Protein AF-A0A2A5C2U0-F1 (afdb_monomer_lite)

Secondary structure (DSSP, 8-state):
-HHHHHHHHHHHHHHHHHHHHHHHHHHHHHHHHSEEEETTEEEE--------S-------

Sequence (60 aa):
MKLLFWVLLAFLIGWLGGWRHAHITVADECERLGKFFVGDTVFECTKIKKVTPSKEKSID

Structure (mmCIF, N/CA/C/O backbone):
data_AF-A0A2A5C2U0-F1
#
_entry.id   AF-A0A2A5C2U0-F1
#
loop_
_atom_site.group_PDB
_atom_site.id
_atom_site.type_symbol
_atom_site.label_atom_id
_atom_site.label_alt_id
_atom_site.label_comp_id
_atom_site.label_asym_id
_atom_site.label_entity_id
_atom_site.label_seq_id
_atom_site.pdbx_PDB_ins_code
_atom_site.Cartn_x
_atom_site.Cartn_y
_atom_site.Cartn_z
_atom_site.occupancy
_atom_site.B_iso_or_equiv
_atom_site.auth_seq_id
_atom_site.auth_comp_id
_atom_site.auth_asym_id
_atom_site.auth_atom_id
_atom_site.pdbx_PDB_model_num
ATOM 1 N N . MET A 1 1 ? 28.160 -14.942 -13.272 1.00 71.00 1 MET A N 1
ATOM 2 C CA . MET A 1 1 ? 28.061 -13.816 -12.311 1.00 71.00 1 MET A CA 1
ATOM 3 C C . MET A 1 1 ? 27.079 -12.717 -12.738 1.00 71.00 1 MET A C 1
ATOM 5 O O . MET A 1 1 ? 26.242 -12.348 -11.931 1.00 71.00 1 MET A O 1
ATOM 9 N N . LYS A 1 2 ? 27.129 -12.206 -13.982 1.00 87.56 2 LYS A N 1
ATOM 10 C CA . LYS A 1 2 ? 26.269 -11.089 -14.444 1.00 87.56 2 LYS A CA 1
ATOM 11 C C . LYS A 1 2 ? 24.758 -11.370 -14.371 1.00 87.56 2 LYS A C 1
ATOM 13 O O . LYS A 1 2 ? 24.023 -10.522 -13.890 1.00 87.56 2 LYS A O 1
ATOM 18 N N . LEU A 1 3 ? 24.303 -12.558 -14.781 1.00 93.50 3 LEU A N 1
ATOM 19 C CA . LEU A 1 3 ? 22.882 -12.933 -14.690 1.00 93.50 3 LEU A CA 1
ATOM 20 C C . LEU A 1 3 ? 22.385 -12.963 -13.235 1.00 93.50 3 LEU A C 1
ATOM 22 O O . LEU A 1 3 ? 21.330 -12.421 -12.936 1.00 93.50 3 LEU A O 1
ATOM 26 N N . LEU A 1 4 ? 23.184 -13.529 -12.326 1.00 94.88 4 LEU A N 1
A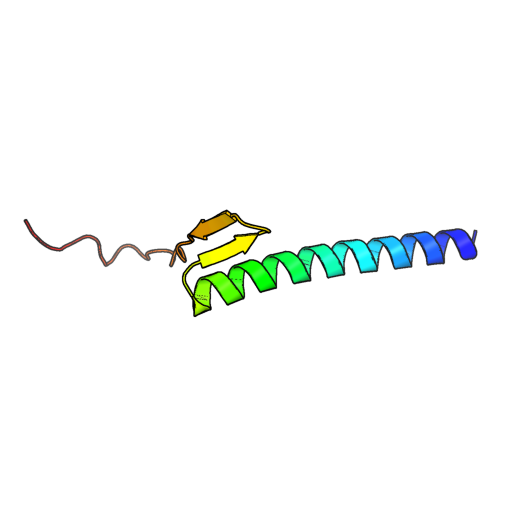TOM 27 C CA . LEU A 1 4 ? 22.859 -13.575 -10.899 1.00 94.88 4 LEU A CA 1
ATOM 28 C C . LEU A 1 4 ? 22.726 -12.167 -10.305 1.00 94.88 4 LEU A C 1
ATOM 30 O O . LEU A 1 4 ? 21.790 -11.909 -9.560 1.00 94.88 4 LEU A O 1
ATOM 34 N N . PHE A 1 5 ? 23.618 -11.245 -10.680 1.00 96.00 5 PHE A N 1
ATOM 35 C CA . PHE A 1 5 ? 23.532 -9.851 -10.247 1.00 96.00 5 PHE A CA 1
ATOM 36 C C . PHE A 1 5 ? 22.209 -9.194 -10.670 1.00 96.00 5 PHE A C 1
ATOM 38 O O . PHE A 1 5 ? 21.535 -8.597 -9.836 1.00 96.00 5 PHE A O 1
ATOM 45 N N . TRP A 1 6 ? 21.795 -9.350 -11.932 1.00 97.44 6 TRP A N 1
ATOM 46 C CA . TRP A 1 6 ? 20.530 -8.786 -12.417 1.00 97.44 6 TRP A CA 1
ATOM 47 C C . TRP A 1 6 ? 19.302 -9.411 -11.750 1.00 97.44 6 TRP A C 1
ATOM 49 O O . TRP A 1 6 ? 18.360 -8.692 -11.431 1.00 97.44 6 TRP A O 1
ATOM 59 N N . VAL A 1 7 ? 19.326 -10.720 -11.487 1.00 97.69 7 VAL A N 1
ATOM 60 C CA . VAL A 1 7 ? 18.247 -11.409 -10.760 1.00 97.69 7 VAL A CA 1
ATOM 61 C C . VAL A 1 7 ? 18.128 -10.881 -9.330 1.00 97.69 7 VAL A C 1
ATOM 63 O O . VAL A 1 7 ? 17.030 -10.540 -8.894 1.00 97.69 7 VAL A O 1
ATOM 66 N N . LEU A 1 8 ? 19.248 -10.751 -8.614 1.00 97.75 8 LEU A N 1
ATOM 67 C CA . LEU A 1 8 ? 19.257 -10.209 -7.253 1.00 97.75 8 LEU A CA 1
ATOM 68 C C . LEU A 1 8 ? 18.800 -8.747 -7.221 1.00 97.75 8 LEU A C 1
ATOM 70 O O . LEU A 1 8 ? 18.036 -8.362 -6.338 1.00 97.75 8 LEU A O 1
ATOM 74 N N . LEU A 1 9 ? 19.217 -7.945 -8.203 1.00 97.44 9 LEU A N 1
ATOM 75 C CA . LEU A 1 9 ? 18.803 -6.551 -8.316 1.00 97.44 9 LEU A CA 1
ATOM 76 C C . LEU A 1 9 ? 17.295 -6.423 -8.580 1.00 97.44 9 LEU A C 1
ATOM 78 O O . LEU A 1 9 ? 16.622 -5.644 -7.909 1.00 97.44 9 LEU A O 1
ATOM 82 N N . ALA A 1 10 ? 16.752 -7.210 -9.511 1.00 97.69 10 ALA A N 1
ATOM 83 C CA . ALA A 1 10 ? 15.321 -7.218 -9.805 1.00 97.69 10 ALA A CA 1
ATOM 84 C C . ALA A 1 10 ? 14.493 -7.662 -8.589 1.00 97.69 10 ALA A C 1
ATOM 86 O O . ALA A 1 10 ? 13.478 -7.040 -8.277 1.00 97.69 10 ALA A O 1
ATOM 87 N N . PHE A 1 11 ? 14.956 -8.687 -7.865 1.00 98.06 11 PHE A N 1
ATOM 88 C CA . PHE A 1 11 ? 14.310 -9.145 -6.638 1.00 98.06 11 PHE A CA 1
ATOM 89 C C . PHE A 1 11 ? 14.292 -8.056 -5.560 1.00 98.06 11 PHE A C 1
ATOM 91 O O . PHE A 1 11 ? 13.248 -7.799 -4.966 1.00 98.06 11 PHE A O 1
ATOM 98 N N . LEU A 1 12 ? 15.417 -7.363 -5.349 1.00 98.12 12 LEU A N 1
ATOM 99 C CA . LEU A 1 12 ? 15.511 -6.273 -4.377 1.00 98.12 12 LEU A CA 1
ATOM 100 C C . LEU A 1 12 ? 14.537 -5.132 -4.710 1.00 98.12 12 LEU A C 1
ATOM 102 O O . LEU A 1 12 ? 13.834 -4.638 -3.831 1.00 98.12 12 LEU A O 1
ATOM 106 N N . ILE A 1 13 ? 14.469 -4.735 -5.984 1.00 98.00 13 ILE A N 1
ATOM 107 C CA . ILE A 1 13 ? 13.575 -3.665 -6.446 1.00 98.00 13 ILE A CA 1
ATOM 108 C C . ILE A 1 13 ? 12.111 -4.077 -6.284 1.00 98.00 13 ILE A C 1
ATOM 110 O O . ILE A 1 13 ? 11.318 -3.301 -5.753 1.00 98.00 13 ILE A O 1
ATOM 114 N N . GLY A 1 14 ? 11.752 -5.293 -6.703 1.00 97.75 14 GLY A N 1
ATOM 115 C CA . GLY A 1 14 ? 10.396 -5.816 -6.545 1.00 97.75 14 GLY A CA 1
ATOM 116 C C . GLY A 1 14 ? 9.983 -5.894 -5.077 1.00 97.75 14 GLY A C 1
ATOM 117 O O . GLY A 1 14 ? 8.872 -5.497 -4.728 1.00 97.75 14 GLY A O 1
ATOM 118 N N . TRP A 1 15 ? 10.901 -6.320 -4.205 1.00 97.75 15 TRP A N 1
ATOM 119 C CA . TRP A 1 15 ? 10.632 -6.417 -2.778 1.00 97.75 15 TRP A CA 1
ATOM 120 C C . TRP A 1 15 ? 10.386 -5.047 -2.136 1.00 97.75 15 TRP A C 1
ATOM 122 O O . TRP A 1 15 ? 9.349 -4.828 -1.509 1.00 97.75 15 TRP A O 1
ATOM 132 N N . LEU A 1 16 ? 11.293 -4.092 -2.354 1.00 97.75 16 LEU A N 1
ATOM 133 C CA . LEU A 1 16 ? 11.163 -2.738 -1.808 1.00 97.75 16 LEU A CA 1
ATOM 134 C C . LEU A 1 16 ? 9.960 -1.991 -2.400 1.00 97.75 16 LEU A C 1
ATOM 136 O O . LEU A 1 16 ? 9.251 -1.283 -1.681 1.00 97.75 16 LEU A O 1
ATOM 140 N N . GLY A 1 17 ? 9.711 -2.163 -3.700 1.00 97.44 17 GLY A N 1
ATOM 141 C CA . GLY A 1 17 ? 8.577 -1.563 -4.395 1.00 97.44 17 GLY A CA 1
ATOM 142 C C . GLY A 1 17 ? 7.241 -2.085 -3.874 1.00 97.44 17 GLY A C 1
ATOM 143 O O . GLY A 1 17 ? 6.370 -1.288 -3.524 1.00 97.44 17 GLY A O 1
ATOM 144 N N . GLY A 1 18 ? 7.103 -3.408 -3.752 1.00 96.94 18 GLY A N 1
ATOM 145 C CA . GLY A 1 18 ? 5.901 -4.049 -3.219 1.00 96.94 18 GLY A CA 1
ATOM 146 C C . GLY A 1 18 ? 5.631 -3.661 -1.766 1.00 96.94 18 GLY A C 1
ATOM 147 O O . GLY A 1 18 ? 4.516 -3.257 -1.437 1.00 96.94 18 GLY A O 1
ATOM 148 N N . TRP A 1 19 ? 6.664 -3.688 -0.914 1.00 97.31 19 TRP A N 1
ATOM 149 C CA . TRP A 1 19 ? 6.547 -3.274 0.486 1.00 97.31 19 TRP A CA 1
ATOM 150 C C . TRP A 1 19 ? 6.059 -1.827 0.612 1.00 97.31 19 TRP A C 1
ATOM 152 O O . TRP A 1 19 ? 5.119 -1.548 1.360 1.00 97.31 19 TRP A O 1
ATOM 162 N N . ARG A 1 20 ? 6.657 -0.905 -0.153 1.00 97.44 20 ARG A N 1
ATOM 163 C CA . ARG A 1 20 ? 6.289 0.514 -0.112 1.00 97.44 20 ARG A CA 1
ATOM 164 C C . ARG A 1 20 ? 4.873 0.752 -0.626 1.00 97.44 20 ARG A C 1
ATOM 166 O O . ARG A 1 20 ? 4.137 1.517 -0.011 1.00 97.44 20 ARG A O 1
ATOM 173 N N . HIS A 1 21 ? 4.494 0.106 -1.726 1.00 96.81 21 HIS A N 1
ATOM 174 C CA . HIS A 1 21 ? 3.153 0.231 -2.290 1.00 96.81 21 HIS A CA 1
ATOM 175 C C . HIS A 1 21 ? 2.083 -0.224 -1.290 1.00 96.81 21 HIS A C 1
ATOM 177 O O . HIS A 1 21 ? 1.160 0.535 -1.017 1.00 96.81 21 HIS A O 1
ATOM 183 N N . ALA A 1 22 ? 2.266 -1.391 -0.662 1.00 95.06 22 ALA A N 1
ATOM 184 C CA . ALA A 1 22 ? 1.321 -1.919 0.321 1.0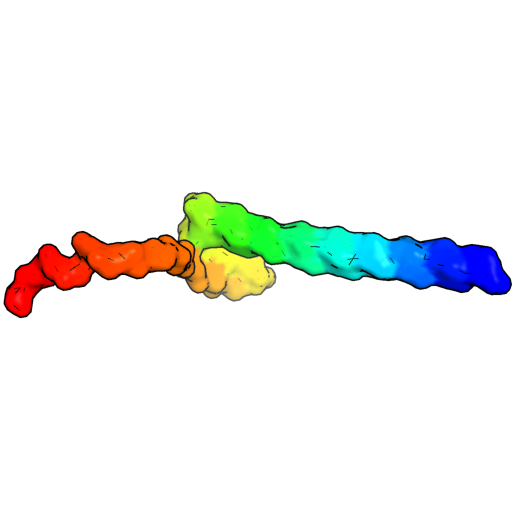0 95.06 22 ALA A CA 1
ATOM 185 C C . ALA A 1 22 ? 1.096 -0.958 1.502 1.00 95.06 22 ALA A C 1
ATOM 187 O O . ALA A 1 22 ? -0.045 -0.697 1.881 1.00 95.06 22 ALA A O 1
ATOM 188 N N . HIS A 1 23 ? 2.168 -0.377 2.051 1.00 93.75 23 HIS A N 1
ATOM 189 C CA . HIS A 1 23 ? 2.053 0.572 3.164 1.00 93.75 23 HIS A CA 1
ATOM 190 C C . HIS A 1 23 ? 1.356 1.873 2.759 1.00 93.75 23 HIS A C 1
ATOM 192 O O . HIS A 1 23 ? 0.573 2.412 3.540 1.00 93.75 23 HIS A O 1
ATOM 198 N N . ILE A 1 24 ? 1.617 2.375 1.548 1.00 95.06 24 ILE A N 1
ATOM 199 C CA . ILE A 1 24 ? 0.946 3.574 1.034 1.00 95.06 24 ILE A CA 1
ATOM 200 C C . ILE A 1 24 ? -0.547 3.308 0.856 1.00 95.06 24 ILE A C 1
ATOM 202 O O . ILE A 1 24 ? -1.343 4.121 1.305 1.00 95.06 24 ILE A O 1
ATOM 206 N N . THR A 1 25 ? -0.934 2.174 0.269 1.00 95.50 25 THR A N 1
ATOM 207 C CA . THR A 1 25 ? -2.347 1.827 0.067 1.00 95.50 25 THR A CA 1
ATOM 208 C C . THR A 1 25 ? -3.109 1.746 1.385 1.00 95.50 25 THR A C 1
ATOM 210 O O . THR A 1 25 ? -4.194 2.309 1.494 1.00 95.50 25 THR A O 1
ATOM 213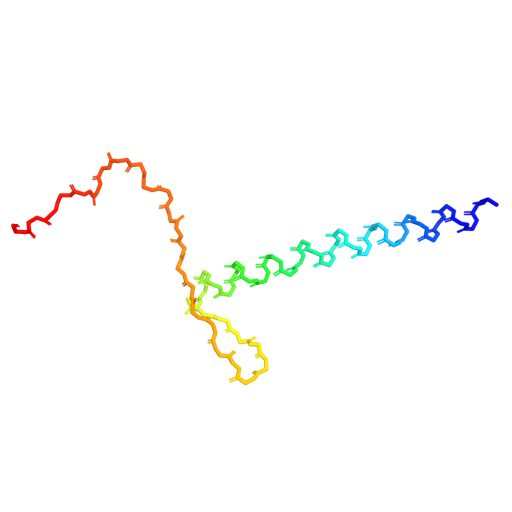 N N . VAL A 1 26 ? -2.538 1.097 2.405 1.00 94.06 26 VAL A N 1
ATOM 214 C CA . VAL A 1 26 ? -3.167 1.030 3.734 1.00 94.06 26 VAL A CA 1
ATOM 215 C C . VAL A 1 26 ? -3.314 2.428 4.338 1.00 94.06 26 VAL A C 1
ATOM 217 O O . VAL A 1 26 ? -4.366 2.743 4.885 1.00 94.06 26 VAL A O 1
ATOM 220 N N . ALA A 1 27 ? -2.290 3.280 4.231 1.00 93.25 27 ALA A N 1
ATOM 221 C CA . ALA A 1 27 ? -2.338 4.638 4.767 1.00 93.25 27 ALA A CA 1
ATOM 222 C C . ALA A 1 27 ? -3.351 5.535 4.036 1.00 93.25 27 ALA A C 1
ATOM 224 O O . ALA A 1 27 ? -4.092 6.260 4.695 1.00 93.25 27 ALA A O 1
ATOM 225 N N . ASP A 1 28 ? -3.395 5.470 2.704 1.00 94.44 28 ASP A N 1
ATOM 226 C CA . ASP A 1 28 ? -4.309 6.250 1.864 1.00 94.44 28 ASP A CA 1
ATOM 227 C C . ASP A 1 28 ? -5.764 5.859 2.127 1.00 94.44 28 ASP A C 1
ATOM 229 O O . ASP A 1 28 ? -6.606 6.713 2.400 1.00 94.44 28 ASP A O 1
ATOM 233 N N . GLU A 1 29 ? -6.049 4.556 2.165 1.00 95.44 29 GLU A N 1
ATOM 234 C CA . GLU A 1 29 ? -7.404 4.085 2.434 1.00 95.44 29 GLU A CA 1
ATOM 235 C C . GLU A 1 29 ? -7.832 4.380 3.875 1.00 95.44 29 GLU A C 1
ATOM 237 O O . GLU A 1 29 ? -8.972 4.775 4.130 1.00 95.44 29 GLU A O 1
ATOM 242 N N . CYS A 1 30 ? -6.891 4.296 4.817 1.00 94.06 30 CYS A N 1
ATOM 243 C CA . CYS A 1 30 ? -7.125 4.729 6.184 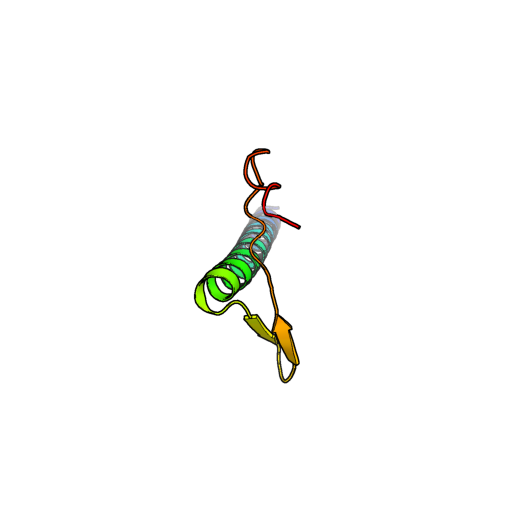1.00 94.06 30 CYS A CA 1
ATOM 244 C C . CYS A 1 30 ? -7.458 6.222 6.281 1.00 94.06 30 CYS A C 1
ATOM 246 O O . CYS A 1 30 ? -8.363 6.615 7.012 1.00 94.06 30 CYS A O 1
ATOM 248 N N . GLU A 1 31 ? -6.742 7.067 5.541 1.00 92.06 31 GLU A N 1
ATOM 249 C CA . GLU A 1 31 ? -6.980 8.508 5.517 1.00 92.06 31 GLU A CA 1
ATOM 250 C C . GLU A 1 31 ? -8.307 8.867 4.841 1.00 92.06 31 GLU A C 1
ATOM 252 O O . GLU A 1 31 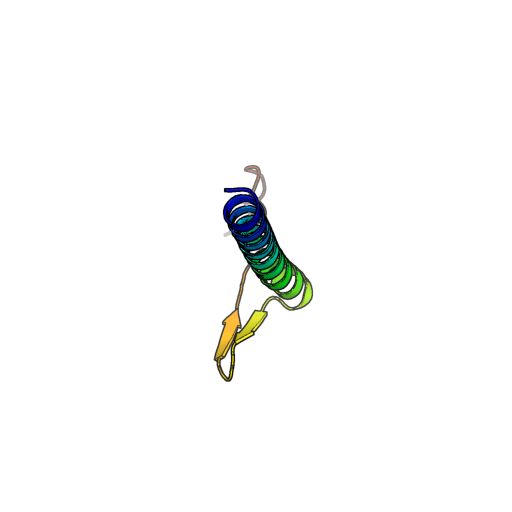? -8.990 9.791 5.282 1.00 92.06 31 GLU A O 1
ATOM 257 N N . ARG A 1 32 ? -8.692 8.117 3.807 1.00 93.12 32 ARG A N 1
ATOM 258 C CA . ARG A 1 32 ? -9.886 8.383 3.007 1.00 93.12 32 ARG A CA 1
ATOM 259 C C . ARG A 1 32 ? -11.174 7.847 3.629 1.00 93.12 32 ARG A C 1
ATOM 261 O O . ARG A 1 32 ? -12.195 8.529 3.573 1.00 93.12 32 ARG A O 1
ATOM 268 N N . LEU A 1 33 ? -11.144 6.636 4.186 1.00 95.19 33 LEU A N 1
ATOM 269 C CA . LEU A 1 33 ? -12.336 5.922 4.661 1.00 95.19 33 LEU A CA 1
ATOM 270 C C . LEU A 1 33 ? -12.319 5.607 6.162 1.00 95.19 33 LEU A C 1
ATOM 272 O O . LEU A 1 33 ? -13.360 5.238 6.704 1.00 95.19 33 LEU A O 1
ATOM 276 N N . GLY A 1 34 ? -11.162 5.687 6.828 1.00 94.44 34 GLY A N 1
ATOM 277 C CA . GLY A 1 34 ? -10.989 5.213 8.209 1.00 94.44 34 GLY A CA 1
ATOM 278 C C . GLY A 1 34 ? -11.006 3.685 8.353 1.00 94.44 34 GLY A C 1
ATOM 279 O O . GLY A 1 34 ? -11.021 3.168 9.469 1.00 94.44 34 GLY A O 1
ATOM 280 N N . LYS A 1 35 ? -11.027 2.948 7.237 1.00 94.00 35 LYS A N 1
ATOM 281 C CA . LYS A 1 35 ? -11.041 1.482 7.195 1.00 94.00 35 LYS A CA 1
ATOM 282 C C . LYS A 1 35 ? -10.581 0.955 5.841 1.00 94.00 35 LYS A C 1
ATOM 284 O O . LYS A 1 35 ? -10.724 1.650 4.843 1.00 94.00 35 LYS A O 1
ATOM 289 N N . PHE A 1 36 ? -10.100 -0.281 5.795 1.00 94.00 36 PHE A N 1
ATOM 290 C CA . PHE A 1 36 ? -9.747 -0.991 4.564 1.00 94.00 36 PHE A CA 1
ATOM 291 C C . PHE A 1 36 ? -10.224 -2.449 4.613 1.00 94.00 36 PHE A C 1
ATOM 293 O O . PHE A 1 36 ? -10.551 -2.979 5.675 1.00 94.00 36 PHE A O 1
ATOM 300 N N . PHE A 1 37 ? -10.287 -3.097 3.451 1.00 93.56 37 PHE A N 1
ATOM 301 C CA . PHE A 1 37 ? -10.866 -4.433 3.286 1.00 93.56 37 PHE A CA 1
ATOM 302 C C . PHE A 1 37 ? -9.780 -5.447 2.908 1.00 93.56 37 PHE A C 1
ATOM 304 O O . PHE A 1 37 ? -8.972 -5.180 2.018 1.00 93.56 37 PHE A O 1
ATOM 311 N N . VAL A 1 38 ? -9.768 -6.616 3.555 1.00 93.94 38 VAL A N 1
ATOM 312 C CA . VAL A 1 38 ? -8.895 -7.748 3.202 1.00 93.94 38 VAL A CA 1
ATOM 313 C C . VAL A 1 38 ? -9.739 -9.016 3.126 1.00 93.94 38 VAL A C 1
ATOM 315 O O . VAL A 1 38 ? -10.129 -9.580 4.150 1.00 93.94 38 VAL A O 1
ATOM 318 N N . GLY A 1 39 ? -10.026 -9.457 1.898 1.00 92.06 39 GLY A N 1
ATOM 319 C CA . GLY A 1 39 ? -11.023 -10.502 1.663 1.00 92.06 39 GLY A CA 1
ATOM 320 C C . GLY A 1 39 ? -12.385 -10.056 2.195 1.00 92.06 39 GLY A C 1
ATOM 321 O O . GLY A 1 39 ? -12.832 -8.954 1.885 1.00 92.06 39 GLY A O 1
ATOM 322 N N . ASP A 1 40 ? -12.985 -10.880 3.050 1.00 95.75 40 ASP A N 1
ATOM 323 C CA . ASP A 1 40 ? -14.278 -10.602 3.689 1.00 95.75 40 ASP A CA 1
ATOM 324 C C . ASP A 1 40 ? -14.145 -9.878 5.044 1.00 95.75 40 ASP A C 1
ATOM 326 O O . ASP A 1 40 ? -15.134 -9.665 5.746 1.00 95.75 40 ASP A O 1
ATOM 330 N N . THR A 1 41 ? -12.924 -9.491 5.430 1.00 96.44 41 THR A N 1
ATOM 331 C CA . THR A 1 41 ? -12.645 -8.849 6.719 1.00 96.44 41 THR A CA 1
ATOM 332 C C . THR A 1 41 ? -12.451 -7.346 6.551 1.00 96.44 41 THR A C 1
ATOM 334 O O . THR A 1 41 ? -11.659 -6.888 5.723 1.00 96.44 41 THR A O 1
ATOM 337 N N . VAL A 1 42 ? -13.143 -6.568 7.384 1.00 96.06 42 VAL A N 1
ATOM 338 C CA . VAL A 1 42 ? -13.000 -5.109 7.466 1.00 96.06 42 VAL A CA 1
ATOM 339 C C . VAL A 1 42 ? -12.060 -4.758 8.614 1.00 96.06 42 VAL A C 1
ATOM 341 O O . VAL A 1 42 ? -12.267 -5.198 9.742 1.00 96.06 42 VAL A O 1
ATOM 344 N N . PHE A 1 43 ? -11.052 -3.942 8.329 1.00 96.44 43 PHE A N 1
ATOM 345 C CA . PHE A 1 43 ? -10.111 -3.421 9.315 1.00 96.44 43 PHE A CA 1
ATOM 346 C C . PHE A 1 43 ? -10.336 -1.927 9.480 1.00 96.44 43 PHE A C 1
ATOM 348 O O . PHE A 1 43 ? -10.220 -1.175 8.515 1.00 96.44 43 PHE A O 1
ATOM 355 N N . GLU A 1 44 ? -10.641 -1.492 10.696 1.00 95.62 44 GLU A N 1
ATOM 356 C CA . GLU A 1 44 ? -10.750 -0.076 11.042 1.00 95.62 44 GLU A CA 1
ATOM 357 C C . GLU A 1 44 ? -9.394 0.461 11.496 1.00 95.62 44 GLU A C 1
ATOM 359 O O . GLU A 1 44 ? -8.577 -0.256 12.080 1.00 95.62 44 GLU A O 1
ATOM 364 N N . CYS A 1 45 ? -9.130 1.730 11.211 1.00 93.50 45 CYS A N 1
ATOM 365 C CA . CYS A 1 45 ? -7.854 2.345 11.529 1.00 93.50 45 CYS A CA 1
ATOM 366 C C . CYS A 1 45 ? -8.027 3.822 11.887 1.00 93.50 45 CYS A C 1
ATOM 368 O O . CYS A 1 45 ? -8.890 4.528 11.369 1.00 93.50 45 CYS A O 1
ATOM 370 N N . THR A 1 46 ? -7.149 4.303 12.765 1.00 90.19 46 THR A N 1
ATOM 371 C CA . THR A 1 46 ? -7.179 5.681 13.255 1.00 90.19 46 THR A CA 1
ATOM 372 C C . THR A 1 46 ? -5.830 6.335 13.012 1.00 90.19 46 THR A C 1
ATOM 374 O O . THR A 1 46 ? -4.801 5.876 13.512 1.00 90.19 46 THR A O 1
ATOM 377 N N . LYS A 1 47 ? -5.820 7.446 12.267 1.00 86.12 47 LYS A N 1
ATOM 378 C CA . LYS A 1 47 ? -4.608 8.245 12.055 1.00 86.12 47 LYS A CA 1
ATOM 379 C C . LYS A 1 47 ? -4.182 8.876 13.377 1.00 86.12 47 LYS A C 1
ATOM 381 O O . LYS A 1 47 ? -4.809 9.818 13.861 1.00 86.12 47 LYS A O 1
ATOM 386 N N . ILE A 1 48 ? -3.075 8.398 13.937 1.00 85.19 48 ILE A N 1
ATOM 387 C CA . ILE A 1 48 ? -2.462 9.016 15.112 1.00 85.19 48 ILE A CA 1
ATOM 388 C C . ILE A 1 48 ? -1.780 10.307 14.651 1.00 85.19 48 ILE A C 1
ATOM 390 O O . ILE A 1 48 ? -0.629 10.312 14.211 1.00 85.19 48 ILE A O 1
ATOM 394 N N . LYS A 1 49 ? -2.492 11.434 14.734 1.00 76.25 49 LYS A N 1
ATOM 395 C CA . LYS A 1 49 ? -1.834 12.742 14.726 1.00 76.25 49 LYS A CA 1
ATOM 396 C C . LYS A 1 49 ? -0.986 12.770 15.992 1.00 76.25 49 LYS A C 1
ATOM 398 O O . LYS A 1 49 ? -1.543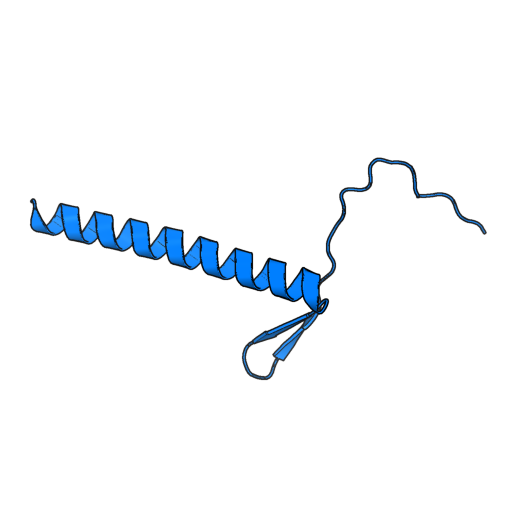 12.649 17.078 1.00 76.25 49 LYS A O 1
ATOM 403 N N . LYS A 1 50 ? 0.343 12.877 15.878 1.00 62.59 50 LYS A N 1
ATOM 404 C CA . LYS A 1 50 ? 1.179 13.132 17.058 1.00 62.59 50 LYS A CA 1
ATOM 405 C C . LYS A 1 50 ? 0.613 14.379 17.731 1.00 62.59 50 LYS A C 1
ATOM 407 O O . LYS A 1 50 ? 0.696 15.467 17.166 1.00 62.59 50 LYS A O 1
ATOM 412 N N . VAL A 1 51 ? -0.022 14.200 18.883 1.00 58.31 51 VAL A N 1
ATOM 413 C CA . VAL A 1 51 ? -0.484 15.302 19.714 1.00 58.31 51 VAL A CA 1
ATOM 414 C C . VAL A 1 51 ? 0.791 15.990 20.185 1.00 58.31 51 VAL A C 1
ATOM 416 O O . VAL A 1 51 ? 1.502 15.473 21.042 1.00 58.31 51 VAL A O 1
ATOM 419 N N . THR A 1 52 ? 1.133 17.140 19.606 1.00 61.62 52 THR A N 1
ATOM 420 C CA . THR A 1 52 ? 1.851 18.134 20.402 1.00 61.62 52 THR A CA 1
ATOM 421 C C . THR A 1 52 ? 0.969 18.400 21.624 1.00 61.62 52 THR A C 1
ATOM 423 O O . THR A 1 52 ? -0.236 18.592 21.442 1.00 61.62 52 THR A O 1
ATOM 426 N N . PRO A 1 53 ? 1.504 18.343 22.856 1.00 57.25 53 PRO A N 1
ATOM 427 C CA . PRO A 1 53 ? 0.711 18.415 24.082 1.00 57.25 53 PRO A CA 1
ATOM 428 C C . PRO A 1 53 ? -0.005 19.768 24.165 1.00 57.25 53 PRO A C 1
ATOM 430 O O . PRO A 1 53 ? 0.550 20.752 24.636 1.00 57.25 53 PRO A O 1
ATOM 433 N N . SER A 1 54 ? -1.222 19.858 23.628 1.00 59.88 54 SER A N 1
ATOM 434 C CA . SER A 1 54 ? -2.036 21.079 23.688 1.00 59.88 54 SER A CA 1
ATOM 435 C C . SER A 1 54 ? -3.548 20.834 23.574 1.00 59.88 54 SER A C 1
ATOM 437 O O . SER A 1 54 ? -4.316 21.798 23.543 1.00 59.88 54 SER A O 1
ATOM 439 N N . LYS A 1 55 ? -4.021 19.585 23.510 1.00 60.72 55 LYS A N 1
ATOM 440 C CA . LYS A 1 55 ? -5.458 19.280 23.365 1.00 60.72 55 LYS A CA 1
ATOM 441 C C . LYS A 1 55 ? -5.933 18.165 24.305 1.00 60.72 55 LYS A C 1
ATOM 443 O O . LYS A 1 55 ? -6.803 17.391 23.945 1.00 60.72 55 LYS A O 1
ATOM 448 N N . GLU A 1 56 ? -5.385 18.131 25.516 1.00 64.50 56 GLU A N 1
ATOM 449 C CA . GLU A 1 56 ? -5.921 17.389 26.667 1.00 64.50 56 GLU A CA 1
ATOM 450 C C . GLU A 1 56 ? -6.421 18.420 27.694 1.00 64.50 56 GLU A C 1
ATOM 452 O O . GLU A 1 56 ? -5.798 18.643 28.728 1.00 64.50 56 GLU A O 1
ATOM 457 N N . LYS A 1 57 ? -7.476 19.172 27.349 1.00 66.44 57 LYS A N 1
ATOM 458 C CA . LYS A 1 57 ? -8.294 19.886 28.342 1.00 66.44 57 LYS A CA 1
ATOM 459 C C . LYS A 1 57 ? -9.663 20.260 27.769 1.00 66.44 57 LYS A C 1
ATOM 461 O O . LYS A 1 57 ? -9.845 21.338 27.211 1.00 66.44 57 LYS A O 1
ATOM 466 N N . SER A 1 58 ? -10.617 19.363 27.954 1.00 65.94 58 SER A N 1
ATOM 467 C CA . SER A 1 58 ? -12.049 19.644 28.102 1.00 65.94 58 SER A CA 1
ATOM 468 C C . SER A 1 58 ? -12.531 18.607 29.122 1.00 65.94 58 SER A C 1
ATOM 470 O O . SER A 1 58 ? -12.386 17.423 28.841 1.00 65.94 58 SER A O 1
ATOM 472 N N . ILE A 1 59 ? -12.722 19.005 30.389 1.00 62.66 59 ILE A N 1
ATOM 473 C CA . ILE A 1 59 ? -14.056 19.266 30.977 1.00 62.66 59 ILE A CA 1
ATOM 474 C C . ILE A 1 59 ? -14.821 17.933 30.944 1.00 62.66 59 ILE A C 1
ATOM 476 O O . ILE A 1 59 ? -15.198 17.505 29.860 1.00 62.66 59 ILE A O 1
ATOM 480 N N . ASP A 1 60 ? -14.858 17.162 32.035 1.00 43.94 60 ASP A N 1
ATOM 481 C CA . ASP A 1 60 ? -15.483 17.509 33.329 1.00 43.94 60 ASP A CA 1
ATOM 482 C C . ASP A 1 60 ? -14.647 17.169 34.581 1.00 43.94 60 ASP A C 1
ATOM 484 O O . ASP A 1 60 ? -13.962 16.120 34.589 1.00 43.94 60 ASP A O 1
#

Foldseek 3Di:
DVVVVVVVVVVVCCVVVVVVVVVVVQVVCCVVPQWDDDPPDIGGHDDPPPDPPDPPDDDD

pLDDT: mean 87.88, std 14.07, range [43.94, 98.12]

Radius of gyration: 19.74 Å; chains: 1; bounding box: 44×35×48 Å